Protein AF-A0A2A4UDA3-F1 (afdb_monomer_lite)

Secondary structure (DSSP, 8-state):
--------TT--EEEEETT-SSHHHHHTT---S--S-HHHHHHHHHHHHHHHHH-TTSEEEETT--

Foldseek 3Di:
DDDDDDDDVPFAEDECAQLFADPVCLVVLNGHPDDPDPVVSSVSSVVSSVVCVVCVRYHYDHHNDD

pLDDT: mean 87.15, std 17.62, range [34.75, 98.25]

Radius of gyration: 12.8 Å; chains: 1; bounding box: 35×35×26 Å

Structure (mmCIF, N/CA/C/O backbone):
data_AF-A0A2A4UDA3-F1
#
_entry.id   AF-A0A2A4UDA3-F1
#
loop_
_atom_site.group_PDB
_atom_site.id
_atom_site.type_symbol
_atom_site.label_atom_id
_atom_site.label_alt_id
_atom_site.label_comp_id
_atom_site.label_asym_id
_atom_site.label_entity_id
_atom_site.label_seq_id
_atom_site.pdbx_PDB_ins_code
_atom_site.Cartn_x
_atom_site.Cartn_y
_atom_site.Cartn_z
_atom_site.occupancy
_atom_site.B_iso_or_equiv
_atom_site.auth_seq_id
_atom_site.auth_comp_id
_atom_site.auth_asym_id
_atom_site.auth_atom_id
_atom_site.pdbx_PDB_model_num
ATOM 1 N N . MET A 1 1 ? -8.273 24.132 8.522 1.00 34.75 1 MET A N 1
ATOM 2 C CA . MET A 1 1 ? -9.101 23.698 7.374 1.00 34.75 1 MET A CA 1
ATOM 3 C C . MET A 1 1 ? -8.967 22.182 7.244 1.00 34.75 1 MET A C 1
ATOM 5 O O . MET A 1 1 ? -7.998 21.708 6.671 1.00 34.75 1 MET A O 1
ATOM 9 N N . LEU A 1 2 ? -9.852 21.410 7.883 1.00 36.41 2 LEU A N 1
ATOM 10 C CA . LEU A 1 2 ? -9.813 19.943 7.830 1.00 36.41 2 LEU A CA 1
ATOM 11 C C . LEU A 1 2 ? -10.603 19.485 6.596 1.00 36.41 2 LEU A C 1
ATOM 13 O O . LEU A 1 2 ? -11.786 19.800 6.467 1.00 36.41 2 LEU A O 1
ATOM 17 N N . LYS A 1 3 ? -9.931 18.809 5.655 1.00 42.16 3 LYS A N 1
ATOM 18 C CA . LYS A 1 3 ? -10.549 18.256 4.441 1.00 42.16 3 LYS A CA 1
ATOM 19 C C . LYS A 1 3 ? -11.614 17.231 4.842 1.00 42.16 3 LYS A C 1
ATOM 21 O O . LYS A 1 3 ? -11.326 16.261 5.535 1.00 42.16 3 LYS A O 1
ATOM 26 N N . LYS A 1 4 ? -12.843 17.475 4.392 1.00 40.59 4 LYS A N 1
ATOM 27 C CA . LYS A 1 4 ? -14.025 16.642 4.616 1.00 40.59 4 LYS A CA 1
ATOM 28 C C . LYS A 1 4 ? -13.809 15.284 3.934 1.00 40.59 4 LYS A C 1
ATOM 30 O O . LYS A 1 4 ? -13.787 15.209 2.709 1.00 40.59 4 LYS A O 1
ATOM 35 N N . ILE A 1 5 ? -13.611 14.228 4.719 1.00 53.69 5 ILE A N 1
ATOM 36 C CA . ILE A 1 5 ? -13.625 12.849 4.221 1.00 53.69 5 ILE A CA 1
ATOM 37 C C . ILE A 1 5 ? -15.090 12.521 3.916 1.00 53.69 5 ILE A C 1
ATOM 39 O O . ILE A 1 5 ? -15.946 12.627 4.790 1.00 53.69 5 ILE A O 1
ATOM 43 N N . SER A 1 6 ? -15.389 12.197 2.660 1.00 46.69 6 SER A N 1
ATOM 44 C CA . SER A 1 6 ? -16.726 11.808 2.204 1.00 46.69 6 SER A CA 1
ATOM 45 C C . SER A 1 6 ? -17.198 10.555 2.956 1.00 46.69 6 SER A C 1
ATOM 47 O O . SER A 1 6 ? -16.680 9.463 2.726 1.00 46.69 6 SER A O 1
ATOM 49 N N . SER A 1 7 ? -18.183 10.699 3.845 1.00 49.59 7 SER A N 1
ATOM 50 C CA . SER A 1 7 ? -18.854 9.583 4.516 1.00 49.59 7 SER A CA 1
ATOM 51 C C . SER A 1 7 ? -19.838 8.915 3.551 1.00 49.59 7 SER A C 1
ATOM 53 O O . SER A 1 7 ? -21.009 9.289 3.485 1.00 49.59 7 SER A O 1
ATOM 55 N N . SER A 1 8 ? -19.365 7.944 2.769 1.00 52.59 8 SER A N 1
ATOM 56 C CA . SER A 1 8 ? -20.272 7.004 2.100 1.00 52.59 8 SER A CA 1
ATOM 57 C C . SER A 1 8 ? -20.829 6.020 3.140 1.00 52.59 8 SER A C 1
ATOM 59 O O . SER A 1 8 ? -20.163 5.742 4.139 1.00 52.59 8 SER A O 1
ATOM 61 N N . SER A 1 9 ? -22.014 5.451 2.911 1.00 61.25 9 SER A N 1
ATOM 62 C CA . SER A 1 9 ? -22.624 4.422 3.777 1.00 61.25 9 SER A CA 1
ATOM 63 C C . SER A 1 9 ? -21.782 3.142 3.934 1.00 61.25 9 SER A C 1
ATOM 65 O O . SER A 1 9 ? -22.146 2.258 4.701 1.00 61.25 9 SER A O 1
ATOM 67 N N . TRP A 1 10 ? -20.669 3.032 3.205 1.00 63.59 10 TRP A N 1
ATOM 68 C CA . TRP A 1 10 ? -19.801 1.859 3.113 1.00 63.59 10 TRP A CA 1
ATOM 69 C C . TRP A 1 10 ? -18.572 1.918 4.031 1.00 63.59 10 TRP A C 1
ATOM 71 O O . TRP A 1 10 ? -17.716 1.037 3.968 1.00 63.59 10 TRP A O 1
ATOM 81 N N . GLY A 1 11 ? -18.475 2.945 4.881 1.00 79.88 11 GLY A N 1
ATOM 82 C CA . GLY A 1 11 ? -17.311 3.168 5.738 1.00 79.88 11 GLY A CA 1
ATOM 83 C C . GLY A 1 11 ? -16.126 3.786 4.989 1.00 79.88 11 GLY A C 1
ATOM 84 O O . GLY A 1 11 ? -16.245 4.245 3.849 1.00 79.88 11 GLY A O 1
ATOM 85 N N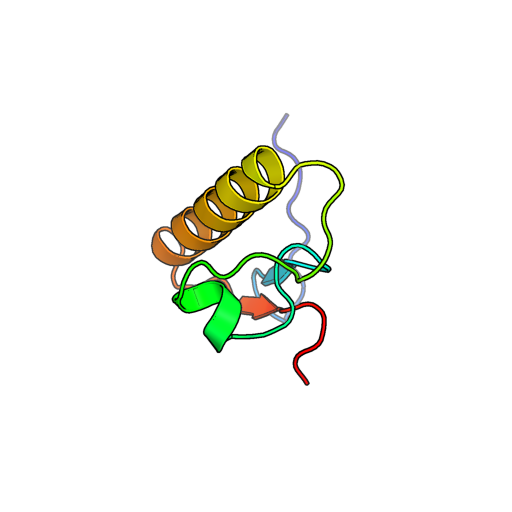 . ARG A 1 12 ? -14.971 3.854 5.662 1.00 90.94 12 ARG A N 1
ATOM 86 C CA . ARG A 1 12 ? -13.725 4.377 5.084 1.00 90.94 12 ARG A CA 1
ATOM 87 C C . ARG A 1 12 ? -13.050 3.290 4.250 1.00 90.94 12 ARG A C 1
ATOM 89 O O . ARG A 1 12 ? -12.909 2.158 4.706 1.00 90.94 12 ARG A O 1
ATOM 96 N N . ALA A 1 13 ? -12.592 3.651 3.055 1.00 93.00 13 ALA A N 1
ATOM 97 C CA . ALA A 1 13 ? -11.854 2.748 2.183 1.00 93.00 13 ALA A CA 1
ATOM 98 C C . ALA A 1 13 ? -10.485 3.326 1.807 1.00 93.00 13 ALA A C 1
ATOM 100 O O . ALA A 1 13 ? -10.358 4.526 1.555 1.00 93.00 13 ALA A O 1
ATOM 101 N N . LEU A 1 14 ? -9.479 2.455 1.746 1.00 94.94 14 LEU A N 1
ATOM 102 C CA . LEU A 1 14 ? -8.171 2.725 1.162 1.00 94.94 14 LEU A CA 1
ATOM 103 C C . LEU A 1 14 ? -8.128 2.110 -0.235 1.00 94.94 14 LEU A C 1
ATOM 105 O O . LEU A 1 14 ? -8.141 0.888 -0.370 1.00 94.94 14 LEU A O 1
ATOM 109 N N . LEU A 1 15 ? -8.066 2.957 -1.257 1.00 95.31 15 LEU A N 1
ATOM 110 C CA . LEU A 1 15 ? -7.883 2.539 -2.646 1.00 95.31 15 LEU A CA 1
ATOM 111 C C . LEU A 1 15 ? -6.382 2.456 -2.934 1.00 95.31 15 LEU A C 1
ATOM 113 O O . LEU A 1 15 ? -5.696 3.471 -2.825 1.00 95.31 15 LEU A O 1
ATOM 117 N N . THR A 1 16 ? -5.862 1.280 -3.290 1.00 95.44 16 THR A N 1
ATOM 118 C CA . THR A 1 16 ? -4.429 1.134 -3.619 1.00 95.44 16 THR A CA 1
ATOM 119 C C . THR A 1 16 ? -4.135 1.351 -5.101 1.00 95.44 16 THR A C 1
ATOM 121 O O . THR A 1 16 ? -3.008 1.699 -5.441 1.00 95.44 16 THR A O 1
ATOM 124 N N . GLY A 1 17 ? -5.126 1.146 -5.979 1.00 93.69 17 GLY A N 1
ATOM 125 C CA . GLY A 1 17 ? -4.934 1.191 -7.433 1.00 93.69 17 GLY A CA 1
ATOM 126 C C . GLY A 1 17 ? -3.785 0.283 -7.879 1.00 93.69 17 GLY A C 1
ATOM 127 O O . GLY A 1 17 ? -3.573 -0.787 -7.301 1.00 93.69 17 GLY A O 1
ATOM 128 N N . ASP A 1 18 ? -2.999 0.756 -8.842 1.00 94.56 18 ASP A N 1
ATOM 129 C CA . ASP A 1 18 ? -1.872 0.008 -9.409 1.00 94.56 18 ASP A CA 1
ATOM 130 C C . ASP A 1 18 ? -0.693 -0.136 -8.444 1.00 94.56 18 ASP A C 1
ATOM 132 O O . ASP A 1 18 ? 0.184 -0.952 -8.685 1.00 94.56 18 ASP A O 1
ATOM 136 N N . ALA A 1 19 ? -0.670 0.571 -7.304 1.00 95.00 19 ALA A N 1
ATOM 137 C CA . ALA A 1 19 ? 0.367 0.358 -6.292 1.00 95.00 19 ALA A CA 1
ATOM 138 C C . ALA A 1 19 ? 0.291 -1.049 -5.665 1.00 95.00 19 ALA A C 1
ATOM 140 O O . ALA A 1 19 ? 1.276 -1.528 -5.102 1.00 95.00 19 ALA A O 1
ATOM 141 N N . SER A 1 20 ? -0.869 -1.718 -5.744 1.00 95.81 20 SER A N 1
ATOM 142 C CA . SER A 1 20 ? -1.000 -3.134 -5.397 1.00 95.81 20 SER A CA 1
ATOM 143 C C . SER A 1 20 ? -2.214 -3.782 -6.062 1.00 95.81 20 SER A C 1
ATOM 145 O O . SER A 1 20 ? -3.356 -3.364 -5.861 1.00 95.81 20 SER A O 1
ATOM 147 N N . HIS A 1 21 ? -1.969 -4.847 -6.825 1.00 93.94 21 HIS A N 1
ATOM 148 C CA . HIS A 1 21 ? -3.002 -5.531 -7.606 1.00 93.94 21 HIS A CA 1
ATOM 149 C C . HIS A 1 21 ? -3.768 -6.598 -6.817 1.00 93.94 21 HIS A C 1
ATOM 151 O O . HIS A 1 21 ? -4.942 -6.830 -7.098 1.00 93.94 21 HIS A O 1
ATOM 157 N N . THR A 1 22 ? -3.117 -7.261 -5.856 1.00 94.88 22 THR A N 1
ATOM 158 C CA . THR A 1 22 ? -3.663 -8.422 -5.136 1.00 94.88 22 THR A CA 1
ATOM 159 C C . THR A 1 22 ? -3.406 -8.327 -3.637 1.00 94.88 22 THR A C 1
ATOM 161 O O . THR A 1 22 ? -2.453 -7.695 -3.184 1.00 94.88 22 THR A O 1
ATOM 164 N N . ARG A 1 23 ? -4.239 -9.017 -2.855 1.00 94.62 23 ARG A N 1
ATOM 165 C CA . ARG A 1 23 ? -4.166 -9.073 -1.392 1.00 94.62 23 ARG A CA 1
ATOM 166 C C . ARG A 1 23 ? -2.846 -9.672 -0.963 1.00 94.62 23 ARG A C 1
ATOM 168 O O . ARG A 1 23 ? -2.173 -9.099 -0.115 1.00 94.62 23 ARG A O 1
ATOM 175 N N . TRP A 1 24 ? -2.464 -10.772 -1.606 1.00 95.00 24 TRP A N 1
ATOM 176 C CA . TRP A 1 24 ? -1.202 -11.432 -1.329 1.00 95.00 24 TRP A CA 1
ATOM 177 C C . TRP A 1 24 ? -0.020 -10.493 -1.583 1.00 95.00 24 TRP A C 1
ATOM 179 O O . TRP A 1 24 ? 0.848 -10.378 -0.724 1.00 95.00 24 TRP A O 1
ATOM 189 N N . GLY A 1 25 ? -0.012 -9.763 -2.706 1.00 95.56 25 GLY A N 1
ATOM 190 C CA . GLY A 1 25 ? 1.063 -8.817 -2.996 1.00 95.56 25 GLY A CA 1
ATOM 191 C C . GLY A 1 25 ? 1.124 -7.669 -1.987 1.00 95.56 25 GLY A C 1
ATOM 192 O O . GLY A 1 25 ? 2.203 -7.323 -1.512 1.00 95.56 25 GLY A O 1
ATOM 193 N N . PHE A 1 26 ? -0.032 -7.141 -1.583 1.00 96.81 26 PHE A N 1
ATOM 194 C CA . PHE A 1 26 ? -0.132 -6.116 -0.546 1.00 96.81 26 PHE A CA 1
ATOM 195 C C . PHE A 1 26 ? 0.453 -6.587 0.791 1.00 96.81 26 PHE A C 1
ATOM 197 O O . PHE A 1 26 ? 1.331 -5.940 1.356 1.00 96.81 26 PHE A O 1
ATOM 204 N N . GLU A 1 27 ? 0.004 -7.744 1.276 1.00 95.50 27 GLU A N 1
ATOM 205 C CA . GLU A 1 27 ? 0.406 -8.298 2.573 1.00 95.50 27 GLU A CA 1
ATOM 206 C C . GLU A 1 27 ? 1.874 -8.743 2.597 1.00 95.50 27 GLU A C 1
ATOM 208 O O . GLU A 1 27 ? 2.527 -8.629 3.631 1.00 95.50 27 GLU A O 1
ATOM 213 N N . ASN A 1 28 ? 2.418 -9.175 1.455 1.00 96.81 28 ASN A N 1
ATOM 214 C CA . ASN A 1 28 ? 3.800 -9.651 1.334 1.00 96.81 28 ASN A CA 1
ATOM 215 C C . ASN A 1 28 ? 4.773 -8.596 0.782 1.00 96.81 28 ASN A C 1
ATOM 217 O O . ASN A 1 28 ? 5.909 -8.931 0.457 1.00 96.81 28 ASN A O 1
ATOM 221 N N . GLN A 1 29 ? 4.360 -7.326 0.682 1.00 96.62 29 GLN A N 1
ATOM 222 C CA . GLN A 1 29 ? 5.206 -6.225 0.192 1.00 96.62 29 GLN A CA 1
ATOM 223 C C . GLN A 1 29 ? 5.761 -6.449 -1.231 1.00 96.62 29 GLN A C 1
ATOM 225 O O . GLN A 1 29 ? 6.880 -6.043 -1.551 1.00 96.62 29 GLN A O 1
ATOM 230 N N . VAL A 1 30 ? 4.973 -7.079 -2.101 1.00 96.62 30 VAL A N 1
ATOM 231 C CA . VAL A 1 30 ? 5.327 -7.308 -3.504 1.00 96.62 30 VAL A CA 1
ATOM 232 C C . VAL A 1 30 ? 4.826 -6.141 -4.345 1.00 96.62 30 VAL A C 1
ATOM 234 O O . VAL A 1 30 ? 3.620 -5.923 -4.478 1.00 96.62 30 VAL A O 1
ATOM 237 N N . ILE A 1 31 ? 5.773 -5.388 -4.902 1.00 95.50 31 ILE A N 1
ATOM 238 C CA . ILE A 1 31 ? 5.491 -4.282 -5.819 1.00 95.50 31 ILE A CA 1
ATOM 239 C C . ILE A 1 31 ? 4.921 -4.798 -7.153 1.00 95.50 31 ILE A C 1
ATOM 241 O O . ILE A 1 31 ? 5.080 -5.979 -7.480 1.00 95.50 31 ILE A O 1
ATOM 245 N N . PRO A 1 32 ? 4.272 -3.932 -7.947 1.00 92.31 32 PRO A N 1
ATOM 246 C CA . PRO A 1 32 ? 3.827 -4.285 -9.290 1.00 92.31 32 PRO A CA 1
ATOM 247 C C . PRO A 1 32 ? 4.990 -4.742 -10.177 1.00 92.31 32 PRO A C 1
ATOM 249 O O . PRO A 1 32 ? 6.130 -4.317 -10.000 1.00 92.31 32 PRO A O 1
ATOM 252 N N . GLY A 1 33 ? 4.691 -5.585 -11.169 1.00 91.75 33 GLY A N 1
ATOM 253 C CA . GLY A 1 33 ? 5.709 -6.099 -12.094 1.00 91.75 33 GLY A CA 1
ATOM 254 C C . GLY A 1 33 ? 6.393 -5.013 -12.933 1.00 91.75 33 GLY A C 1
ATOM 255 O O . GLY A 1 33 ? 7.518 -5.214 -13.380 1.00 91.75 33 GLY A O 1
ATOM 256 N N . TRP A 1 34 ? 5.736 -3.864 -13.119 1.00 93.44 34 TRP A N 1
ATOM 257 C CA . TRP A 1 34 ? 6.313 -2.677 -13.743 1.00 93.44 34 TRP A CA 1
ATOM 258 C C . TRP A 1 34 ? 6.104 -1.450 -12.852 1.00 93.44 34 TRP A C 1
ATOM 260 O O . TRP A 1 34 ? 5.030 -1.254 -12.285 1.00 93.44 34 TRP A O 1
ATOM 270 N N . SER A 1 35 ? 7.134 -0.622 -12.725 1.00 94.06 35 SER A N 1
ATOM 271 C CA . SER A 1 35 ? 7.095 0.686 -12.072 1.00 94.06 35 SER A CA 1
ATOM 272 C C . SER A 1 35 ? 8.198 1.553 -12.673 1.00 94.06 35 SER A C 1
ATOM 274 O O . SER A 1 35 ? 9.278 1.048 -12.974 1.00 94.06 35 SER A O 1
ATOM 276 N N . GLU A 1 36 ? 7.944 2.851 -12.835 1.00 96.50 36 GLU A N 1
ATOM 277 C CA . GLU A 1 36 ? 8.966 3.797 -13.313 1.00 96.50 36 GLU A CA 1
ATOM 278 C C . GLU A 1 36 ? 10.123 3.926 -12.311 1.00 96.50 36 GLU A C 1
ATOM 280 O O . GLU A 1 36 ? 11.287 3.996 -12.699 1.00 96.50 36 GLU A O 1
ATOM 285 N N . ASP A 1 37 ? 9.798 3.890 -11.015 1.00 97.38 37 ASP A N 1
ATOM 286 C CA . ASP A 1 37 ? 10.754 3.884 -9.911 1.00 97.38 37 ASP A CA 1
ATOM 287 C C . ASP A 1 37 ? 10.384 2.792 -8.893 1.00 97.38 37 ASP A C 1
ATOM 289 O O . ASP A 1 37 ? 9.441 2.914 -8.105 1.00 97.38 37 ASP A O 1
ATOM 293 N N . ASN A 1 38 ? 11.173 1.716 -8.877 1.00 96.44 38 ASN A N 1
ATOM 294 C CA . ASN A 1 38 ? 10.976 0.586 -7.967 1.00 96.44 38 ASN A CA 1
ATOM 295 C C . ASN A 1 38 ? 11.174 0.957 -6.489 1.00 96.44 38 ASN A C 1
ATOM 297 O O . ASN A 1 38 ? 10.553 0.352 -5.610 1.00 96.44 38 ASN A O 1
ATOM 301 N N . LYS A 1 39 ? 12.035 1.936 -6.188 1.00 97.69 39 LYS A N 1
ATOM 302 C CA . LYS A 1 39 ? 12.252 2.398 -4.814 1.00 97.69 39 LYS A CA 1
ATOM 303 C C . LYS A 1 39 ? 11.017 3.148 -4.332 1.00 97.69 39 LYS A C 1
ATOM 305 O O . LYS A 1 39 ? 10.503 2.842 -3.256 1.00 97.69 39 LYS A O 1
ATOM 310 N N . GLN A 1 40 ? 10.499 4.059 -5.152 1.00 97.69 40 GLN A N 1
ATOM 311 C 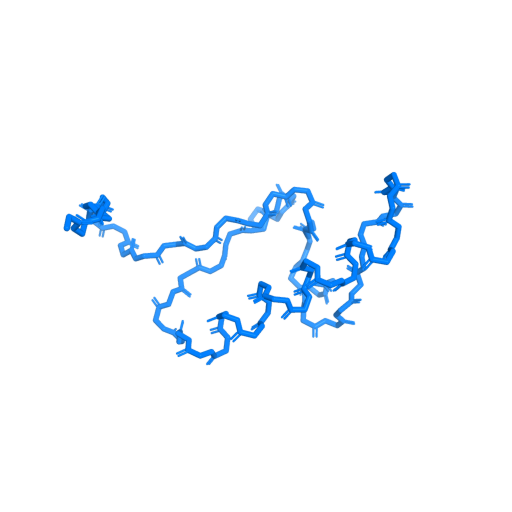CA . GLN A 1 40 ? 9.266 4.779 -4.846 1.00 97.69 40 GLN A CA 1
ATOM 312 C C . GLN A 1 40 ? 8.063 3.831 -4.733 1.00 97.69 40 GLN A C 1
ATOM 314 O O . GLN A 1 40 ? 7.255 3.986 -3.814 1.00 97.69 40 GLN A O 1
ATOM 319 N N . ALA A 1 41 ? 7.955 2.822 -5.604 1.00 97.50 41 ALA A N 1
ATOM 320 C CA . ALA A 1 41 ? 6.900 1.811 -5.530 1.00 97.50 41 ALA A CA 1
ATOM 321 C C . ALA A 1 41 ? 6.938 1.053 -4.194 1.00 97.50 41 ALA A C 1
ATOM 323 O O . ALA A 1 41 ? 5.913 0.916 -3.523 1.00 97.50 41 ALA A O 1
ATOM 324 N N . LYS A 1 42 ? 8.133 0.641 -3.752 1.00 98.00 42 LYS A N 1
ATOM 325 C CA . LYS A 1 42 ? 8.325 -0.036 -2.463 1.00 98.00 42 LYS A CA 1
ATOM 326 C C . LYS A 1 42 ? 7.974 0.863 -1.277 1.00 98.00 42 LYS A C 1
ATOM 328 O O . LYS A 1 42 ? 7.264 0.434 -0.372 1.00 98.00 42 LYS A O 1
ATOM 333 N N . GLU A 1 43 ? 8.433 2.114 -1.280 1.00 98.12 43 GLU A N 1
ATOM 334 C CA . GLU A 1 43 ? 8.109 3.083 -0.225 1.00 98.12 43 GLU A CA 1
ATOM 335 C C . GLU A 1 43 ? 6.607 3.385 -0.160 1.00 98.12 43 GLU A C 1
ATOM 337 O O . GLU A 1 43 ? 6.039 3.517 0.926 1.00 98.12 43 GLU A O 1
ATOM 342 N N . THR A 1 44 ? 5.954 3.478 -1.318 1.00 97.38 44 THR A N 1
ATOM 343 C CA . THR A 1 44 ? 4.507 3.692 -1.421 1.00 97.38 44 THR A CA 1
ATOM 344 C C . THR A 1 44 ? 3.745 2.499 -0.861 1.00 97.38 44 THR A C 1
ATOM 346 O O . THR A 1 44 ? 2.885 2.683 0.001 1.00 97.38 44 THR A O 1
ATOM 349 N N . LEU A 1 45 ? 4.101 1.278 -1.271 1.00 97.94 45 LEU A N 1
ATOM 350 C CA . LEU A 1 45 ? 3.474 0.057 -0.771 1.00 97.94 45 LEU A CA 1
ATOM 351 C C . LEU A 1 45 ? 3.621 -0.071 0.750 1.00 97.94 45 LEU A C 1
ATOM 353 O O . LEU A 1 45 ? 2.637 -0.340 1.437 1.00 97.94 45 LEU A O 1
ATOM 357 N N . HIS A 1 46 ? 4.806 0.235 1.285 1.00 98.19 46 HIS A N 1
ATOM 358 C CA . HIS A 1 46 ? 5.058 0.237 2.724 1.00 98.19 46 HIS A CA 1
ATOM 359 C C . HIS A 1 46 ? 4.185 1.251 3.483 1.00 98.19 46 HIS A C 1
ATOM 361 O O . HIS A 1 46 ? 3.648 0.949 4.553 1.00 98.19 46 HIS A O 1
ATOM 367 N N . LYS A 1 47 ? 4.009 2.466 2.943 1.00 98.25 47 LYS A N 1
ATOM 368 C CA . LYS A 1 47 ? 3.131 3.487 3.542 1.00 98.25 47 LYS A CA 1
ATOM 369 C C . LYS A 1 47 ? 1.672 3.032 3.551 1.00 98.25 47 LYS A C 1
ATOM 371 O O . LYS A 1 47 ? 0.995 3.204 4.563 1.00 98.25 47 LYS A O 1
ATOM 376 N N . LEU A 1 48 ? 1.201 2.428 2.460 1.00 97.62 48 LEU A N 1
ATOM 377 C CA . LEU A 1 48 ? -0.174 1.939 2.344 1.00 97.62 48 LEU A CA 1
ATOM 378 C C . LEU A 1 48 ? -0.458 0.798 3.328 1.00 97.62 48 LEU A C 1
ATOM 380 O O . LEU A 1 48 ? -1.477 0.827 4.021 1.00 97.62 48 LEU A O 1
ATOM 384 N N . THR A 1 49 ? 0.447 -0.178 3.445 1.00 97.25 49 THR A N 1
ATOM 385 C CA . THR A 1 49 ? 0.285 -1.271 4.413 1.00 97.25 49 THR A CA 1
ATOM 386 C C . THR A 1 49 ? 0.360 -0.784 5.850 1.00 97.25 49 THR A C 1
ATOM 388 O O . THR A 1 49 ? -0.488 -1.167 6.653 1.00 97.25 49 THR A O 1
ATOM 391 N N . SER A 1 50 ? 1.298 0.113 6.167 1.00 97.88 50 SER A N 1
ATOM 392 C CA . SER A 1 50 ? 1.404 0.706 7.508 1.00 97.88 50 SER A CA 1
ATOM 393 C C . SER A 1 50 ? 0.131 1.468 7.883 1.00 97.88 50 SER A C 1
ATOM 395 O O . SER A 1 50 ? -0.396 1.301 8.981 1.00 97.88 50 SER A O 1
ATOM 397 N N . PHE A 1 51 ? -0.414 2.262 6.955 1.00 97.31 51 PHE A N 1
ATOM 398 C CA . PHE A 1 51 ? -1.662 2.989 7.175 1.00 97.31 51 PHE A CA 1
ATOM 399 C C . PHE A 1 51 ? -2.839 2.038 7.429 1.00 97.31 51 PHE A C 1
ATOM 401 O O . PHE A 1 51 ? -3.627 2.273 8.345 1.00 97.31 51 PHE A O 1
ATOM 408 N N . SER A 1 52 ? -2.934 0.942 6.668 1.00 95.88 52 SER A N 1
ATOM 409 C CA . SER A 1 52 ? -3.964 -0.083 6.876 1.00 95.88 52 SER A CA 1
ATOM 410 C C . SER A 1 52 ? -3.835 -0.787 8.226 1.00 95.88 52 SER A C 1
ATOM 412 O O . SER A 1 52 ? -4.853 -1.053 8.854 1.00 95.88 52 SER A O 1
ATOM 414 N N . GLN A 1 53 ? -2.617 -1.075 8.686 1.00 95.94 53 GLN A N 1
ATOM 415 C CA . GLN A 1 53 ? -2.384 -1.699 9.993 1.00 95.94 53 GLN A CA 1
ATOM 416 C C . GLN A 1 53 ? -2.753 -0.762 11.150 1.00 95.94 53 GLN A C 1
ATOM 418 O O . GLN A 1 53 ? -3.286 -1.206 12.162 1.00 95.94 53 GLN A O 1
ATOM 423 N N . GLN A 1 54 ? -2.505 0.539 10.989 1.00 97.69 54 GLN A N 1
ATOM 424 C CA . GLN A 1 54 ? -2.839 1.559 11.986 1.00 97.69 54 GLN A CA 1
ATOM 425 C C . GLN A 1 54 ? -4.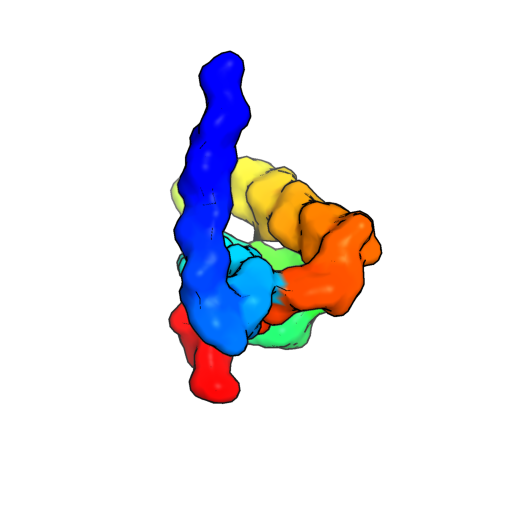335 1.902 12.031 1.00 97.69 54 GLN A C 1
ATOM 427 O O . GLN A 1 54 ? -4.791 2.503 13.001 1.00 97.69 54 GLN A O 1
ATOM 432 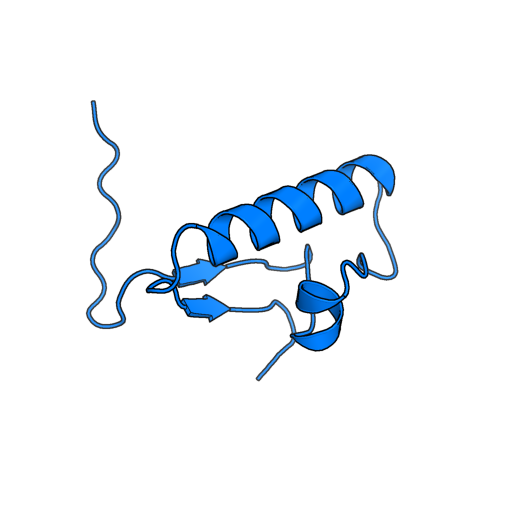N N . ASN A 1 55 ? -5.104 1.543 10.998 1.00 95.62 55 ASN A N 1
ATOM 433 C CA . ASN A 1 55 ? -6.532 1.841 10.898 1.00 95.62 55 ASN A CA 1
ATOM 434 C C . ASN A 1 55 ? -7.306 0.563 10.519 1.00 95.62 55 ASN A C 1
ATOM 436 O O . ASN A 1 55 ? -7.744 0.432 9.376 1.00 95.62 55 ASN A O 1
ATOM 440 N N . PRO A 1 56 ? -7.474 -0.398 11.445 1.00 91.62 56 PRO A N 1
ATOM 441 C CA . PRO A 1 56 ? -8.054 -1.711 11.142 1.00 91.62 56 PRO A CA 1
ATOM 442 C C . PRO A 1 56 ? -9.521 -1.662 10.685 1.00 91.62 56 PRO A C 1
ATOM 444 O O . PRO A 1 56 ? -10.029 -2.640 10.147 1.00 91.62 56 PRO A O 1
ATOM 447 N N . ASP A 1 57 ? -10.207 -0.536 10.883 1.00 91.75 57 ASP A N 1
ATOM 448 C CA . ASP A 1 57 ? -11.583 -0.316 10.446 1.00 91.75 57 ASP A CA 1
ATOM 449 C C . ASP A 1 57 ? -11.696 0.162 8.985 1.00 91.75 57 ASP A C 1
ATOM 451 O O . ASP A 1 57 ? -12.806 0.298 8.467 1.00 91.75 57 ASP A O 1
ATOM 455 N N . ILE A 1 58 ? -10.572 0.411 8.297 1.00 92.06 58 ILE A N 1
ATOM 456 C CA . ILE A 1 58 ? -10.589 0.767 6.876 1.00 92.06 58 ILE A CA 1
ATOM 457 C C . ILE A 1 58 ? -10.670 -0.487 6.014 1.00 92.06 58 ILE A C 1
ATOM 459 O O . ILE A 1 58 ? -9.924 -1.454 6.181 1.00 92.06 58 ILE A O 1
ATOM 463 N N . ARG A 1 59 ? -11.523 -0.438 4.996 1.00 92.69 59 ARG A N 1
ATOM 464 C CA . ARG A 1 59 ? -11.553 -1.467 3.961 1.00 92.69 59 ARG A CA 1
ATOM 465 C C . ARG A 1 59 ? -10.468 -1.188 2.924 1.00 92.69 59 ARG A C 1
ATOM 467 O O . ARG A 1 59 ? -10.468 -0.128 2.308 1.00 92.69 59 ARG A O 1
ATOM 474 N N . VAL A 1 60 ? -9.571 -2.139 2.683 1.00 94.25 60 VAL A N 1
ATOM 475 C CA . VAL A 1 60 ? -8.584 -2.032 1.594 1.00 94.25 60 VAL A CA 1
ATOM 476 C C . VAL A 1 60 ?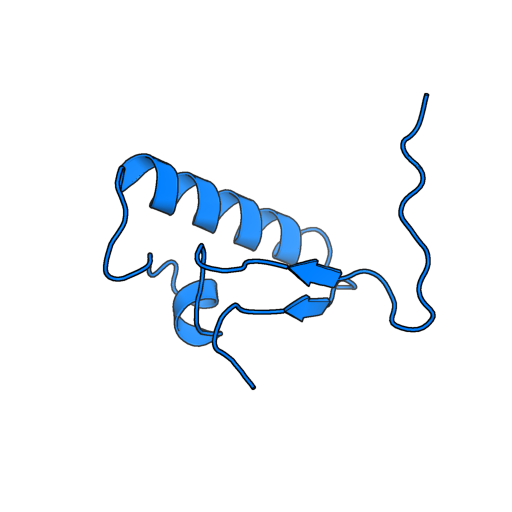 -9.2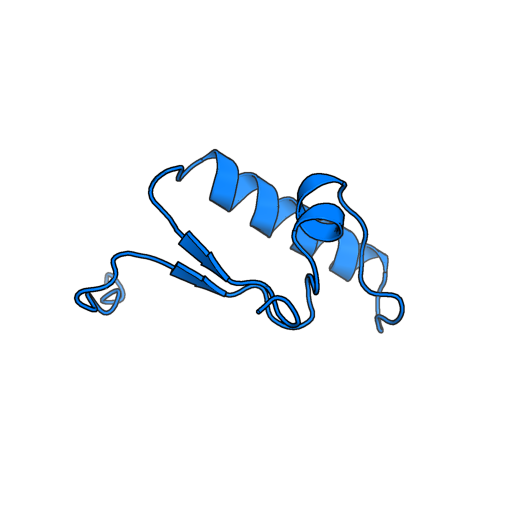00 -2.557 0.300 1.00 94.25 60 VAL A C 1
ATOM 478 O O . VAL A 1 60 ? -9.674 -3.691 0.259 1.00 94.25 60 VAL A O 1
ATOM 481 N N . LEU A 1 61 ? -9.198 -1.733 -0.747 1.00 94.50 61 LEU A N 1
ATOM 482 C CA . LEU A 1 61 ? -9.641 -2.089 -2.094 1.00 94.50 61 LEU A CA 1
ATOM 483 C C . LEU A 1 61 ? -8.428 -2.084 -3.028 1.00 94.50 61 LEU A C 1
ATOM 485 O O . LEU A 1 61 ? -7.763 -1.058 -3.196 1.00 94.50 61 LEU A O 1
ATOM 489 N N . LEU A 1 62 ? -8.141 -3.254 -3.592 1.00 95.00 62 LEU A N 1
ATOM 490 C CA . LEU A 1 62 ? -6.942 -3.528 -4.383 1.00 95.00 62 LEU A CA 1
ATOM 491 C C . LEU A 1 62 ? -7.232 -3.358 -5.873 1.00 95.00 62 LEU A C 1
ATOM 493 O O . LEU A 1 62 ? -8.368 -3.560 -6.295 1.00 95.00 62 LEU A O 1
ATOM 497 N N . GLY A 1 63 ? -6.215 -3.015 -6.666 1.00 90.50 63 GLY A N 1
ATOM 498 C CA . GLY A 1 63 ? -6.409 -2.604 -8.059 1.00 90.50 63 GLY A CA 1
ATOM 499 C C . GLY A 1 63 ? -7.098 -3.654 -8.935 1.00 90.50 63 GLY A C 1
ATOM 500 O O . GLY A 1 63 ? -8.033 -3.325 -9.658 1.00 90.50 63 GLY A O 1
ATOM 501 N N . HIS A 1 64 ? -6.662 -4.918 -8.874 1.00 87.12 64 HIS A N 1
ATOM 502 C CA . HIS A 1 64 ? -7.134 -5.985 -9.773 1.00 87.12 64 HIS A CA 1
ATOM 503 C C . HIS A 1 64 ? -7.843 -7.131 -9.032 1.00 87.12 64 HIS A C 1
ATOM 505 O O . HIS A 1 64 ? -8.087 -8.192 -9.613 1.00 87.12 64 HIS A O 1
ATOM 511 N N . GLN A 1 65 ? -8.177 -6.941 -7.753 1.00 78.25 65 GLN A N 1
ATOM 512 C CA . GLN A 1 65 ? -8.889 -7.950 -6.978 1.00 78.25 65 GLN A CA 1
ATOM 513 C C . GLN A 1 65 ? -10.397 -7.717 -7.056 1.00 78.25 65 GLN A C 1
ATOM 515 O O . GLN A 1 65 ? -10.876 -6.630 -6.737 1.00 78.25 65 GLN A O 1
ATOM 520 N N . ARG A 1 66 ? -11.125 -8.752 -7.484 1.00 64.88 66 ARG A N 1
ATOM 521 C CA . ARG A 1 66 ? -12.591 -8.799 -7.437 1.00 64.88 66 ARG A CA 1
ATOM 522 C C . ARG A 1 66 ? -13.086 -9.172 -6.045 1.00 64.88 66 ARG A C 1
ATOM 524 O O . ARG A 1 66 ? -12.400 -9.987 -5.385 1.00 64.88 66 ARG A O 1
#

Sequence (66 aa):
MLKKISSSSWGRALLTGDASHTRWGFENQVIPGWSEDNKQAKETLHKLTSFSQQNPDIRVLLGHQR